Protein AF-A0A3D5VFC8-F1 (afdb_monomer)

Nearest PDB structures (foldseek):
  8wgk-assembly1_A  TM=3.967E-01  e=1.402E+00  Rhodothermus marinus DSM 4252
  4f5g-assembly1_B  TM=4.270E-01  e=1.402E+00  Escherichia coli K-12
  1yaa-assembly2_D  TM=4.321E-01  e=1.971E+00  Saccharomyces cerevisiae
  1r7h-assembly1_B  TM=3.699E-01  e=6.268E+00  Corynebacterium ammoniagenes

pLDDT: mean 79.4, std 19.39, range [35.34, 95.69]

Sequence (91 aa):
GDMDSVSDRALLSKCERVVHAYTDGRVPGKQRVEELGVKYTVFAAPGTSEDVALLLAAGKGADLVVAVGTHSNMIDFLEKGRPGMGSTFLT

Solvent-accessible surface area (backbone atoms only — not comparable to full-atom values): 6043 Å² total; per-residue (Å²): 76,56,63,77,77,54,54,66,70,65,69,70,42,102,68,89,43,67,41,47,19,42,82,88,69,52,50,66,40,48,67,59,41,57,75,71,71,51,79,68,45,82,46,73,45,75,79,50,42,55,53,44,43,50,50,51,40,56,75,69,66,56,93,73,83,89,86,78,88,63,100,66,57,79,62,68,80,67,56,88,80,62,96,82,74,73,89,78,82,85,131

Mean predicted aligned error: 9.41 Å

Foldseek 3Di:
DALVPDDVVVLPDPDAAEFEAEPVGDTHNPVVNVVNVGDYHYDYDDDDPVVVVVVVCVVVPPPDDDDDPPPCDVVVLVDPDDDHDDNDDDD

Radius of gyration: 14.31 Å; Cα contacts (8 Å, |Δi|>4): 82; chains: 1; bounding box: 31×29×36 Å

Secondary structure (DSSP, 8-state):
--TTTS-HHHHTSSS--EEEE-TTS--TTHHHHHHTT---EEEE-SS-HHHHHHHHHHHTT-S-----S-S--TTTTT-TT-TT-------

Structure (mmCIF, N/CA/C/O backbone):
data_AF-A0A3D5VFC8-F1
#
_entry.id   AF-A0A3D5VFC8-F1
#
loop_
_atom_site.group_PDB
_atom_site.id
_atom_site.type_symbol
_atom_site.label_atom_id
_atom_site.label_alt_id
_atom_site.label_comp_id
_atom_site.label_asym_id
_atom_site.label_entity_id
_atom_site.label_seq_id
_atom_site.pdbx_PDB_ins_code
_atom_site.Cartn_x
_atom_site.Cartn_y
_atom_site.Cartn_z
_atom_site.occupancy
_atom_site.B_iso_or_equiv
_atom_site.auth_seq_id
_atom_site.auth_comp_id
_atom_site.auth_asym_id
_atom_site.auth_atom_id
_atom_site.pdbx_PDB_model_num
ATOM 1 N N . GLY A 1 1 ? 1.135 3.547 -3.579 1.00 71.56 1 GLY A N 1
ATOM 2 C CA . GLY A 1 1 ? 1.795 4.641 -2.853 1.00 71.56 1 GLY A CA 1
ATOM 3 C C . GLY A 1 1 ? 2.578 4.047 -1.711 1.00 71.56 1 GLY A C 1
ATOM 4 O O . GLY A 1 1 ? 2.238 2.950 -1.278 1.00 71.56 1 GLY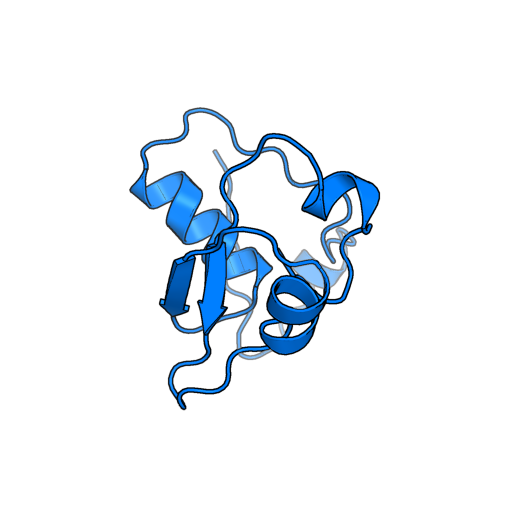 A O 1
ATOM 5 N N . ASP A 1 2 ? 3.621 4.735 -1.263 1.00 82.44 2 ASP A N 1
ATOM 6 C CA . ASP A 1 2 ? 4.497 4.250 -0.197 1.00 82.44 2 ASP A CA 1
ATOM 7 C C . ASP A 1 2 ? 3.852 4.384 1.194 1.00 82.44 2 ASP A C 1
ATOM 9 O O . ASP A 1 2 ? 3.437 5.465 1.611 1.00 82.44 2 ASP A O 1
ATOM 13 N N . MET A 1 3 ? 3.775 3.269 1.919 1.00 85.88 3 MET A N 1
ATOM 14 C CA . MET A 1 3 ? 3.160 3.205 3.245 1.00 85.88 3 MET A CA 1
ATOM 15 C C . MET A 1 3 ? 4.012 3.885 4.320 1.00 85.88 3 MET A C 1
ATOM 17 O O . MET A 1 3 ? 3.464 4.301 5.341 1.00 85.88 3 MET A O 1
ATOM 21 N N . ASP A 1 4 ? 5.317 4.050 4.100 1.00 83.31 4 ASP A N 1
ATOM 22 C CA . ASP A 1 4 ? 6.221 4.700 5.056 1.00 83.31 4 ASP A CA 1
ATOM 23 C C . ASP A 1 4 ? 6.160 6.238 4.962 1.00 83.31 4 ASP A C 1
ATOM 25 O O . ASP A 1 4 ? 6.382 6.941 5.950 1.00 83.31 4 ASP A O 1
ATOM 29 N N . SER A 1 5 ? 5.714 6.775 3.826 1.00 83.69 5 SER A N 1
ATOM 30 C CA . SER A 1 5 ? 5.608 8.223 3.588 1.00 83.69 5 SER A CA 1
ATOM 31 C C . SER A 1 5 ? 4.203 8.805 3.823 1.00 83.69 5 SER A C 1
ATOM 33 O O . SER A 1 5 ? 4.034 10.016 3.978 1.00 83.69 5 SER A O 1
ATOM 35 N N . VAL A 1 6 ? 3.165 7.966 3.866 1.00 87.88 6 VAL A N 1
ATOM 36 C CA . VAL A 1 6 ? 1.774 8.404 4.069 1.00 87.88 6 VAL A CA 1
ATOM 37 C C . VAL A 1 6 ? 1.515 8.770 5.537 1.00 87.88 6 VAL A C 1
ATOM 39 O O . VAL A 1 6 ? 2.037 8.152 6.458 1.00 87.88 6 VAL A O 1
ATOM 42 N N . SER A 1 7 ? 0.684 9.786 5.790 1.00 90.12 7 SER A N 1
ATOM 43 C CA . SER A 1 7 ? 0.303 10.160 7.163 1.00 90.12 7 SER A CA 1
ATOM 44 C C . SER A 1 7 ? -0.547 9.086 7.856 1.00 90.12 7 SER A C 1
ATOM 46 O O . SER A 1 7 ? -1.412 8.471 7.227 1.00 90.12 7 SER A O 1
ATOM 48 N N . ASP A 1 8 ? -0.414 8.947 9.177 1.00 93.44 8 ASP A N 1
ATOM 49 C CA . ASP A 1 8 ? -1.254 8.027 9.963 1.00 93.44 8 ASP A CA 1
ATOM 50 C C . ASP A 1 8 ? -2.743 8.343 9.815 1.00 93.44 8 ASP A C 1
ATOM 52 O O . ASP A 1 8 ? -3.570 7.442 9.734 1.00 93.44 8 ASP A O 1
ATOM 56 N N . ARG A 1 9 ? -3.103 9.628 9.688 1.00 94.12 9 ARG A N 1
ATOM 57 C CA . ARG A 1 9 ? -4.486 10.048 9.420 1.00 94.12 9 ARG A CA 1
ATOM 58 C C . ARG A 1 9 ? -5.042 9.401 8.150 1.00 94.12 9 ARG A C 1
ATOM 60 O O . ARG A 1 9 ? -6.194 8.970 8.142 1.00 94.12 9 ARG A O 1
ATOM 67 N N . ALA A 1 10 ? -4.254 9.358 7.079 1.00 91.25 10 ALA A N 1
ATOM 68 C CA . ALA A 1 10 ? -4.663 8.722 5.832 1.00 91.25 10 ALA A CA 1
ATOM 69 C C . ALA A 1 10 ? -4.729 7.197 5.992 1.00 91.25 10 ALA A C 1
ATOM 71 O O . ALA A 1 10 ? -5.720 6.590 5.580 1.00 91.25 10 ALA A O 1
ATOM 72 N N . LEU A 1 11 ? -3.753 6.591 6.678 1.00 92.38 11 LEU A N 1
ATOM 73 C CA . LEU A 1 11 ? -3.771 5.160 6.990 1.00 92.38 11 LEU A CA 1
ATOM 74 C C . LEU A 1 11 ? -4.919 4.769 7.924 1.00 92.38 11 LEU A C 1
ATOM 76 O O . LEU A 1 11 ? -5.391 3.652 7.829 1.00 92.38 11 LEU A O 1
ATOM 80 N N . LEU A 1 12 ? -5.439 5.640 8.779 1.00 94.81 12 LEU A N 1
ATOM 81 C CA . LEU A 1 12 ? -6.585 5.343 9.650 1.00 94.81 12 LEU A CA 1
ATOM 82 C C . LEU A 1 12 ? -7.938 5.687 9.006 1.00 94.81 12 LEU A C 1
ATOM 84 O O . LEU A 1 12 ? -8.992 5.384 9.564 1.00 94.81 12 LEU A O 1
ATOM 88 N N . SER A 1 13 ? -7.930 6.303 7.822 1.00 94.19 13 SER A N 1
ATOM 89 C CA . SER A 1 13 ? -9.151 6.687 7.114 1.00 94.19 13 SER A CA 1
ATOM 90 C C . SER A 1 13 ? -9.921 5.478 6.555 1.00 94.19 13 SER A C 1
ATOM 92 O O . SER A 1 13 ? -9.438 4.343 6.518 1.00 94.19 13 SER A O 1
ATOM 94 N N . LYS A 1 14 ? -11.165 5.700 6.118 1.00 94.12 14 LYS A N 1
ATOM 95 C CA . LYS A 1 14 ? -11.975 4.659 5.471 1.00 94.12 14 LYS A CA 1
ATOM 96 C C . LYS A 1 14 ? -11.529 4.467 4.020 1.00 94.12 14 LYS A C 1
ATOM 98 O O . LYS A 1 14 ? -12.144 5.004 3.106 1.00 94.12 14 LYS A O 1
ATOM 103 N N . CYS A 1 15 ? -10.466 3.697 3.833 1.00 90.56 15 CYS A N 1
ATOM 104 C CA . CYS A 1 15 ? -9.939 3.318 2.529 1.00 90.56 15 CYS A CA 1
ATOM 105 C C . CYS A 1 15 ? -9.551 1.835 2.489 1.00 90.56 15 CYS A C 1
ATOM 107 O O . CYS A 1 15 ? -9.317 1.199 3.526 1.00 90.56 15 CYS A O 1
ATOM 109 N N . GLU A 1 16 ? -9.475 1.299 1.273 1.00 92.19 16 GLU A N 1
ATOM 110 C CA . GLU A 1 16 ? -8.757 0.058 1.007 1.00 92.19 16 GLU A CA 1
ATOM 111 C C . GLU A 1 16 ? -7.254 0.352 0.990 1.00 92.19 16 GLU A C 1
ATOM 113 O O . GLU A 1 16 ? -6.805 1.333 0.397 1.00 92.19 16 GLU A O 1
ATOM 118 N N . ARG A 1 17 ? -6.476 -0.490 1.671 1.00 93.56 17 ARG A N 1
ATOM 119 C CA . ARG A 1 17 ? -5.020 -0.362 1.753 1.00 93.56 17 ARG A CA 1
ATOM 120 C C . ARG A 1 17 ? -4.396 -1.530 1.025 1.00 93.56 17 ARG A C 1
ATOM 122 O O . ARG A 1 17 ? -4.596 -2.680 1.416 1.00 93.56 17 ARG A O 1
ATOM 129 N N . VAL A 1 18 ? -3.612 -1.218 0.005 1.00 94.12 18 VAL A N 1
ATOM 130 C CA . VAL A 1 18 ? -2.843 -2.206 -0.743 1.00 94.12 18 VAL A CA 1
ATOM 131 C C . VAL A 1 18 ? -1.366 -1.928 -0.516 1.00 94.12 18 VAL A C 1
A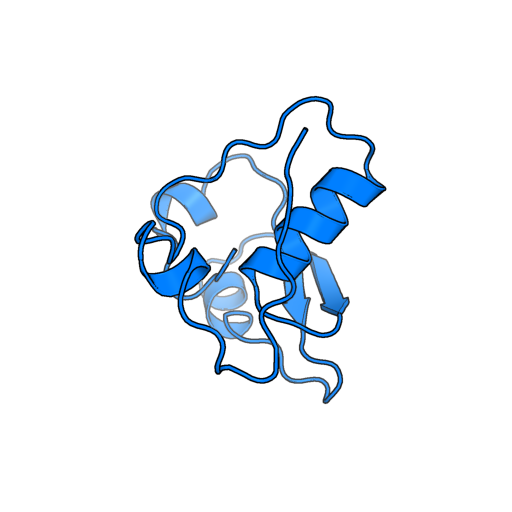TOM 133 O O . VAL A 1 18 ? -0.854 -0.899 -0.952 1.00 94.12 18 VAL A O 1
ATOM 136 N N . VAL A 1 19 ? -0.703 -2.821 0.210 1.00 95.06 19 VAL A N 1
ATOM 137 C CA . VAL A 1 19 ? 0.720 -2.735 0.539 1.00 95.06 19 VAL A CA 1
ATOM 138 C C . VAL A 1 19 ? 1.511 -3.389 -0.582 1.00 95.06 19 VAL A C 1
ATOM 140 O O . VAL A 1 19 ? 1.271 -4.545 -0.937 1.00 95.06 19 VAL A O 1
ATOM 143 N N . HIS A 1 20 ? 2.450 -2.642 -1.147 1.00 94.06 20 HIS A N 1
ATOM 144 C CA . HIS A 1 20 ? 3.312 -3.138 -2.207 1.00 94.06 20 HIS A CA 1
ATOM 145 C C . HIS A 1 20 ? 4.349 -4.119 -1.645 1.00 94.06 20 HIS A C 1
ATOM 147 O O . HIS A 1 20 ? 5.014 -3.843 -0.649 1.00 94.06 20 HIS A O 1
ATOM 153 N N . ALA A 1 21 ? 4.476 -5.272 -2.299 1.00 94.12 21 ALA A N 1
ATOM 154 C CA . ALA A 1 21 ? 5.579 -6.201 -2.118 1.00 94.12 21 ALA A CA 1
ATOM 155 C C . ALA A 1 21 ? 6.482 -6.227 -3.357 1.00 94.12 21 ALA A C 1
ATOM 157 O O . ALA A 1 21 ? 6.013 -6.325 -4.495 1.00 94.12 21 ALA A O 1
ATOM 158 N N . TYR A 1 22 ? 7.789 -6.204 -3.131 1.00 89.50 22 TYR A N 1
ATOM 159 C CA . TYR A 1 22 ? 8.770 -6.462 -4.173 1.00 89.50 22 TYR A CA 1
ATOM 160 C C . TYR A 1 22 ? 8.752 -7.938 -4.583 1.00 89.50 22 TYR A C 1
ATOM 162 O O . TYR A 1 22 ? 8.323 -8.822 -3.838 1.00 89.50 22 TYR A O 1
ATOM 170 N N . THR A 1 23 ? 9.256 -8.217 -5.783 1.00 86.31 23 THR A N 1
ATOM 171 C CA . THR A 1 23 ? 9.316 -9.573 -6.355 1.00 86.31 23 THR A CA 1
ATOM 172 C C . THR A 1 23 ? 10.218 -10.531 -5.572 1.00 86.31 23 THR A C 1
ATOM 174 O O . THR A 1 23 ? 10.080 -11.742 -5.710 1.00 86.31 23 THR A O 1
ATOM 177 N N . ASP A 1 24 ? 11.106 -10.006 -4.727 1.00 88.38 24 ASP A N 1
ATOM 178 C CA . ASP A 1 24 ? 11.956 -10.768 -3.807 1.00 88.38 24 ASP A CA 1
ATOM 179 C C . ASP A 1 24 ? 11.274 -11.100 -2.463 1.00 88.38 24 ASP A C 1
ATOM 181 O O . ASP A 1 24 ? 11.891 -11.700 -1.584 1.00 88.38 24 ASP A O 1
ATOM 185 N N . GLY A 1 25 ? 10.002 -10.721 -2.296 1.00 86.50 25 GLY A N 1
ATOM 186 C CA . GLY A 1 25 ? 9.205 -10.990 -1.101 1.00 86.50 25 GLY A CA 1
ATOM 187 C C . GLY A 1 25 ? 9.326 -9.934 -0.002 1.00 86.50 25 GLY A C 1
ATOM 188 O O . GLY A 1 25 ? 8.643 -10.053 1.018 1.00 86.50 25 GLY A O 1
ATOM 189 N N . ARG A 1 26 ? 10.141 -8.885 -0.179 1.00 90.06 26 ARG A N 1
ATOM 190 C CA . ARG A 1 26 ? 10.164 -7.757 0.763 1.00 90.06 26 ARG A CA 1
ATOM 191 C C . ARG A 1 26 ? 8.869 -6.958 0.671 1.00 90.06 26 ARG A C 1
ATOM 193 O O . ARG A 1 26 ? 8.395 -6.662 -0.420 1.00 90.06 26 ARG A O 1
ATOM 200 N N . VAL A 1 27 ? 8.332 -6.560 1.823 1.00 93.31 27 VAL A N 1
ATOM 201 C CA . VAL A 1 27 ? 7.074 -5.802 1.921 1.00 93.31 27 VAL A CA 1
ATOM 202 C C . VAL A 1 27 ? 7.290 -4.551 2.785 1.00 93.31 27 VAL A C 1
ATOM 204 O O . VAL A 1 27 ? 7.049 -4.597 3.995 1.00 93.31 27 VAL A O 1
ATOM 207 N N . PRO A 1 28 ? 7.803 -3.450 2.205 1.00 88.69 28 PRO A N 1
ATOM 208 C CA . PRO A 1 28 ? 7.979 -2.185 2.920 1.00 88.69 28 PRO A CA 1
ATOM 209 C C . PRO A 1 28 ? 6.663 -1.669 3.513 1.00 88.69 28 PRO A C 1
ATOM 211 O O . PRO A 1 28 ? 5.583 -1.916 2.975 1.00 88.69 28 PRO A O 1
ATOM 214 N N . GLY A 1 29 ? 6.745 -1.006 4.666 1.00 88.12 29 GLY A N 1
ATOM 215 C CA . GLY A 1 29 ? 5.589 -0.506 5.411 1.00 88.12 29 GLY A CA 1
ATOM 216 C C . GLY A 1 29 ? 4.602 -1.547 5.950 1.00 88.12 29 GLY A C 1
ATOM 217 O O . GLY A 1 29 ? 3.623 -1.161 6.593 1.00 88.12 29 GLY A O 1
ATOM 218 N N . LYS A 1 30 ? 4.854 -2.857 5.776 1.00 92.38 30 LYS A N 1
ATOM 219 C CA . LYS A 1 30 ? 4.050 -3.926 6.401 1.00 92.38 30 LYS A CA 1
ATOM 220 C C . LYS A 1 30 ? 4.017 -3.787 7.924 1.00 92.38 30 LYS A C 1
ATOM 222 O O . LYS A 1 30 ? 2.944 -3.810 8.515 1.00 92.38 30 LYS A O 1
ATOM 227 N N . GLN A 1 31 ? 5.182 -3.600 8.542 1.00 92.81 31 GLN A N 1
ATOM 228 C CA . GLN A 1 31 ? 5.285 -3.439 9.992 1.00 92.81 31 GLN A CA 1
ATOM 229 C C . GLN A 1 31 ? 4.431 -2.260 10.480 1.00 92.81 31 GLN A C 1
ATOM 231 O O . GLN A 1 31 ? 3.670 -2.403 11.430 1.00 92.81 31 GLN A O 1
ATOM 236 N N . ARG A 1 32 ? 4.476 -1.122 9.777 1.00 93.38 32 ARG A N 1
ATOM 237 C CA . ARG A 1 32 ? 3.701 0.070 10.138 1.00 93.38 32 ARG A CA 1
ATOM 238 C C . ARG A 1 32 ? 2.191 -0.174 10.101 1.00 93.38 32 ARG A C 1
ATOM 240 O O . ARG A 1 32 ? 1.478 0.242 11.011 1.00 93.38 32 ARG A O 1
ATOM 247 N N . VAL A 1 33 ? 1.678 -0.835 9.060 1.00 93.75 33 VAL A N 1
ATOM 248 C CA . VAL A 1 33 ? 0.233 -1.128 8.976 1.00 93.75 33 VAL A CA 1
ATOM 249 C C . VAL A 1 33 ? -0.211 -2.174 10.003 1.00 93.75 33 VAL A C 1
ATOM 251 O O . VAL A 1 33 ? -1.349 -2.112 10.471 1.00 93.75 33 VAL A O 1
ATOM 254 N N . GLU A 1 34 ? 0.679 -3.091 10.391 1.00 94.50 34 GLU A N 1
ATOM 255 C CA . GLU A 1 3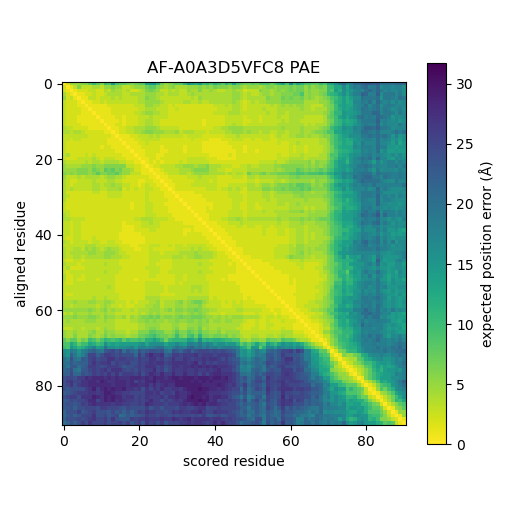4 ? 0.446 -4.041 11.484 1.00 94.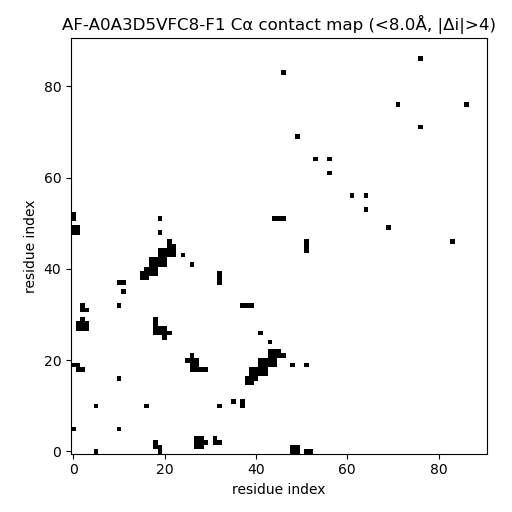50 34 GLU A CA 1
ATOM 256 C C . GLU A 1 34 ? 0.405 -3.338 12.847 1.00 94.50 34 GLU A C 1
ATOM 258 O O . GLU A 1 34 ? -0.528 -3.568 13.616 1.00 94.50 34 GLU A O 1
ATOM 263 N N . GLU A 1 35 ? 1.344 -2.429 13.119 1.00 95.19 35 GLU A N 1
ATOM 264 C CA . GLU A 1 35 ? 1.385 -1.622 14.348 1.00 95.19 35 GLU A CA 1
ATOM 265 C C . GLU A 1 35 ? 0.154 -0.716 14.497 1.00 95.19 35 GLU A C 1
ATOM 267 O O . GLU A 1 35 ? -0.385 -0.569 15.594 1.00 95.19 35 GLU A O 1
ATOM 272 N N . LEU A 1 36 ? -0.345 -0.155 13.391 1.00 94.69 36 LEU A N 1
ATOM 273 C CA . LEU A 1 36 ? -1.578 0.640 13.373 1.00 94.69 36 LEU A CA 1
ATOM 274 C C . LEU A 1 36 ? -2.858 -0.211 13.471 1.00 94.69 36 LEU A C 1
ATOM 276 O O . LEU A 1 36 ? -3.952 0.346 13.589 1.00 94.69 36 LEU A O 1
ATOM 280 N N . GLY A 1 37 ? -2.755 -1.543 13.397 1.00 95.31 37 GLY A N 1
ATOM 281 C CA . GLY A 1 37 ? -3.896 -2.455 13.495 1.00 95.31 37 GLY A CA 1
ATOM 282 C C . GLY A 1 37 ? -4.920 -2.300 12.365 1.00 95.31 37 GLY A C 1
ATOM 283 O O . GLY A 1 37 ? -6.104 -2.595 12.551 1.00 95.31 37 GLY A O 1
ATOM 284 N N . VAL A 1 38 ? -4.498 -1.811 11.195 1.00 95.31 38 VAL A N 1
ATOM 285 C CA . VAL A 1 38 ? -5.392 -1.571 10.055 1.00 95.31 38 VAL A CA 1
ATOM 286 C C . VAL A 1 38 ? -5.437 -2.773 9.118 1.00 95.31 38 VAL A C 1
ATOM 288 O O . VAL A 1 38 ? -4.459 -3.490 8.939 1.00 95.31 38 VAL A O 1
ATOM 291 N N . LYS A 1 39 ? -6.584 -2.992 8.467 1.00 95.69 39 LYS A N 1
ATOM 292 C CA . LYS A 1 39 ? -6.709 -4.038 7.443 1.00 95.69 39 LYS A CA 1
ATOM 293 C C . LYS A 1 39 ? -6.000 -3.618 6.161 1.00 95.69 39 LYS A C 1
ATOM 295 O O . LYS A 1 39 ? -6.190 -2.490 5.694 1.00 95.69 39 LYS A O 1
ATOM 300 N N . TYR A 1 40 ? -5.257 -4.552 5.578 1.00 95.25 40 TYR A N 1
ATOM 301 C CA . TYR A 1 40 ? -4.522 -4.357 4.338 1.00 95.25 40 TYR A CA 1
ATOM 302 C C . TYR A 1 40 ? -4.457 -5.643 3.507 1.00 95.25 40 TYR A C 1
ATOM 304 O O . TYR A 1 40 ? -4.607 -6.745 4.035 1.00 95.25 40 TYR A O 1
ATOM 312 N N . THR A 1 41 ? -4.199 -5.482 2.212 1.00 95.12 41 THR A N 1
ATOM 313 C CA . THR A 1 41 ? -3.886 -6.568 1.273 1.00 95.12 41 THR A CA 1
ATOM 314 C C . THR A 1 41 ? -2.472 -6.364 0.746 1.00 95.12 41 THR A C 1
ATOM 316 O O . THR A 1 41 ? -2.068 -5.228 0.516 1.00 95.12 41 THR A O 1
ATOM 319 N N . VAL A 1 42 ? -1.714 -7.439 0.539 1.00 94.00 42 VAL A N 1
ATOM 320 C CA . VAL A 1 42 ? -0.384 -7.363 -0.082 1.00 94.00 42 VAL A CA 1
ATOM 321 C C . VAL A 1 42 ? -0.505 -7.589 -1.585 1.00 94.00 42 VAL A C 1
ATOM 323 O O . VAL A 1 42 ? -1.167 -8.533 -2.014 1.00 94.00 42 VAL A O 1
ATOM 326 N N . PHE A 1 43 ? 0.153 -6.749 -2.382 1.00 92.56 43 PHE A N 1
ATOM 327 C CA . PHE A 1 43 ? 0.210 -6.883 -3.834 1.00 92.56 43 PHE A CA 1
ATOM 328 C C . PHE A 1 43 ? 1.661 -6.883 -4.314 1.00 92.56 43 PHE A C 1
ATOM 330 O O . PHE A 1 43 ? 2.377 -5.893 -4.161 1.00 92.56 43 PHE A O 1
ATOM 337 N N . ALA A 1 44 ? 2.092 -8.014 -4.876 1.00 92.88 44 ALA A N 1
ATOM 338 C CA . ALA A 1 44 ? 3.452 -8.203 -5.358 1.00 92.88 44 ALA A CA 1
ATOM 339 C C . ALA A 1 44 ? 3.573 -7.818 -6.835 1.00 92.88 44 ALA A C 1
ATOM 341 O O . ALA A 1 44 ? 2.904 -8.406 -7.685 1.00 92.88 44 ALA A O 1
ATOM 342 N N . ALA A 1 45 ? 4.439 -6.854 -7.136 1.00 89.69 45 ALA A N 1
ATOM 343 C CA . ALA A 1 45 ? 4.696 -6.401 -8.500 1.00 89.69 45 ALA A CA 1
ATOM 344 C C . ALA A 1 45 ? 6.081 -5.735 -8.611 1.00 89.69 45 ALA A C 1
ATOM 346 O O . ALA A 1 45 ? 6.587 -5.198 -7.622 1.00 89.69 45 ALA A O 1
ATOM 347 N N . PRO A 1 46 ? 6.722 -5.771 -9.793 1.00 88.25 46 PRO A N 1
ATOM 348 C CA . PRO A 1 46 ? 7.939 -5.003 -10.041 1.00 88.25 46 PRO A CA 1
ATOM 349 C C . PRO A 1 46 ? 7.638 -3.495 -10.119 1.00 88.25 46 PRO A C 1
ATOM 351 O O . PRO A 1 46 ? 6.514 -3.101 -10.420 1.00 88.25 46 PRO A O 1
ATOM 354 N N . GLY A 1 47 ? 8.663 -2.665 -9.909 1.00 87.81 47 GLY A N 1
ATOM 355 C CA . GLY A 1 47 ? 8.563 -1.200 -9.968 1.00 87.81 47 GLY A CA 1
ATOM 356 C C . GLY A 1 47 ? 8.560 -0.536 -8.592 1.00 87.81 47 GLY A C 1
ATOM 357 O O . GLY A 1 47 ? 8.888 -1.167 -7.584 1.00 87.81 47 GLY A O 1
ATOM 358 N N . THR A 1 48 ? 8.239 0.755 -8.564 1.00 88.75 48 THR A N 1
ATOM 359 C CA . THR A 1 48 ? 8.056 1.543 -7.335 1.00 88.75 48 THR A CA 1
ATOM 360 C C . THR A 1 48 ? 6.635 1.400 -6.776 1.00 88.75 48 THR A C 1
ATOM 362 O O . THR A 1 48 ? 5.720 0.936 -7.462 1.00 88.75 48 THR A O 1
ATOM 365 N N . SER A 1 49 ? 6.424 1.834 -5.531 1.00 88.88 49 SER A N 1
ATOM 366 C CA . SER A 1 49 ? 5.098 1.854 -4.896 1.00 88.88 49 SER A CA 1
ATOM 367 C C . SER A 1 49 ? 4.083 2.709 -5.671 1.00 88.88 49 SER A C 1
ATOM 369 O O . SER A 1 49 ? 2.868 2.489 -5.573 1.00 88.88 49 SER A O 1
ATOM 371 N N . GLU A 1 50 ? 4.557 3.717 -6.400 1.00 87.38 50 GLU A N 1
ATOM 372 C CA . GLU A 1 50 ? 3.800 4.586 -7.297 1.00 87.38 50 GLU A CA 1
ATOM 373 C C . GLU A 1 50 ? 3.404 3.856 -8.581 1.00 87.38 50 GLU A C 1
ATOM 375 O O . GLU A 1 50 ? 2.215 3.833 -8.910 1.00 87.38 50 GLU A O 1
ATOM 380 N N . ASP A 1 51 ? 4.357 3.201 -9.253 1.00 88.00 51 ASP A N 1
ATOM 381 C CA . ASP A 1 51 ? 4.093 2.426 -10.476 1.00 88.00 51 ASP A CA 1
ATOM 382 C C . ASP A 1 51 ? 3.030 1.359 -10.219 1.00 88.00 51 ASP A C 1
ATOM 384 O O . ASP A 1 51 ? 2.078 1.197 -10.981 1.00 88.00 51 ASP A O 1
ATOM 388 N N . VAL A 1 52 ? 3.151 0.666 -9.089 1.00 90.00 52 VAL A N 1
ATOM 389 C CA . VAL A 1 52 ? 2.211 -0.376 -8.679 1.00 90.00 52 VAL A CA 1
ATOM 390 C C . VAL A 1 52 ? 0.819 0.181 -8.394 1.00 90.00 52 VAL A C 1
ATOM 392 O O . VAL A 1 52 ? -0.179 -0.449 -8.750 1.00 90.00 52 VAL A O 1
ATOM 395 N N . ALA A 1 53 ? 0.723 1.369 -7.793 1.00 89.69 53 ALA A N 1
ATOM 396 C CA . ALA A 1 53 ? -0.568 2.022 -7.591 1.00 89.69 53 ALA A CA 1
ATOM 397 C C . ALA A 1 53 ? -1.224 2.404 -8.921 1.00 89.69 53 ALA A C 1
ATOM 399 O O . ALA A 1 53 ? -2.434 2.228 -9.073 1.00 89.69 53 ALA A O 1
ATOM 400 N N . LEU A 1 54 ? -0.431 2.870 -9.887 1.00 89.31 54 LEU A N 1
ATOM 401 C CA . LEU A 1 54 ? -0.927 3.192 -11.218 1.00 89.31 54 LEU A CA 1
ATOM 402 C C . LEU A 1 54 ? -1.360 1.932 -11.983 1.00 89.31 54 LEU A C 1
ATOM 4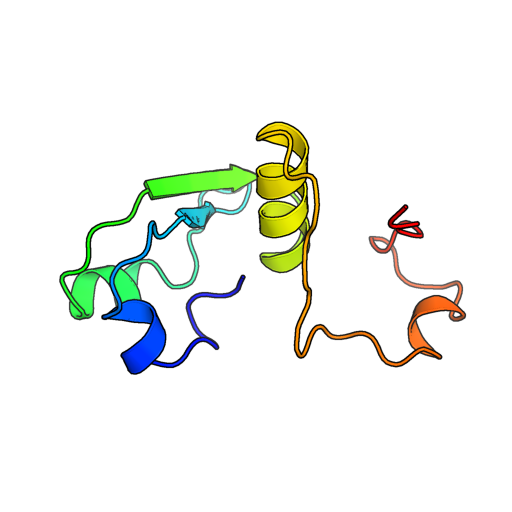04 O O . LEU A 1 54 ? -2.440 1.924 -12.570 1.00 89.31 54 LEU A O 1
ATOM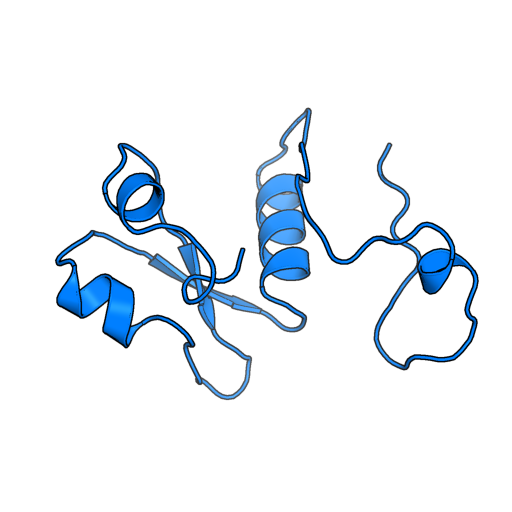 408 N N . LEU A 1 55 ? -0.579 0.848 -11.914 1.00 90.19 55 LEU A N 1
ATOM 409 C CA . LEU A 1 55 ? -0.932 -0.455 -12.492 1.00 90.19 55 LEU A CA 1
ATOM 410 C C . LEU A 1 55 ? -2.238 -1.001 -11.909 1.00 90.19 55 LEU A C 1
ATOM 412 O O . LEU A 1 55 ? -3.083 -1.498 -12.653 1.00 90.19 55 LEU A O 1
ATOM 416 N N . LEU A 1 56 ? -2.425 -0.889 -10.592 1.00 91.56 56 LEU A N 1
ATOM 417 C CA . LEU A 1 56 ? -3.670 -1.273 -9.929 1.00 91.56 56 LEU A CA 1
ATOM 418 C C . LEU A 1 56 ? -4.847 -0.424 -10.407 1.00 91.56 56 LEU A C 1
ATOM 420 O O . LEU A 1 56 ? -5.892 -0.982 -10.733 1.00 91.56 56 LEU A O 1
ATOM 424 N N . ALA A 1 57 ? -4.689 0.898 -10.475 1.00 90.88 57 ALA A N 1
ATOM 425 C CA . ALA A 1 57 ? -5.751 1.790 -10.929 1.00 90.88 57 ALA A CA 1
ATOM 426 C C . ALA A 1 57 ? -6.153 1.501 -12.386 1.00 90.88 57 ALA A C 1
ATOM 428 O O . ALA A 1 57 ? -7.337 1.318 -12.673 1.00 90.88 57 ALA A O 1
ATOM 429 N N . ALA A 1 58 ? -5.171 1.363 -13.280 1.00 88.81 58 ALA A N 1
ATOM 430 C CA . ALA A 1 58 ? -5.395 1.010 -14.679 1.00 88.81 58 ALA A CA 1
ATOM 431 C C . ALA A 1 58 ? -6.040 -0.379 -14.822 1.00 88.81 58 ALA A C 1
ATOM 433 O O . ALA A 1 58 ? -7.039 -0.534 -15.520 1.00 88.81 58 ALA A O 1
ATOM 434 N N . GLY A 1 59 ? -5.531 -1.388 -14.106 1.00 90.44 59 GLY A N 1
ATOM 435 C CA . GLY A 1 59 ? -6.073 -2.750 -14.124 1.00 90.44 59 GLY A CA 1
ATOM 436 C C . GLY A 1 59 ? -7.484 -2.869 -13.536 1.00 90.44 59 GLY A C 1
ATOM 437 O O . GLY A 1 59 ? -8.201 -3.822 -13.841 1.00 90.44 59 GLY A O 1
ATOM 438 N N . LYS A 1 60 ? -7.903 -1.905 -12.710 1.00 91.62 60 LYS A N 1
ATOM 439 C CA . LYS A 1 60 ? -9.274 -1.785 -12.191 1.00 91.62 60 LYS A CA 1
ATOM 440 C C . LYS A 1 60 ? -10.181 -0.914 -13.064 1.00 91.62 60 LYS A C 1
ATOM 442 O O . LYS A 1 60 ? -11.350 -0.771 -12.721 1.00 91.62 60 LYS A O 1
ATOM 447 N N . GLY A 1 61 ? -9.676 -0.382 -14.179 1.00 90.81 61 GLY A N 1
ATOM 448 C CA . GLY A 1 61 ? -10.450 0.440 -15.107 1.00 90.81 61 GLY A CA 1
ATOM 449 C C . GLY A 1 61 ? -10.817 1.806 -14.536 1.00 90.81 61 GLY A C 1
ATOM 450 O O . GLY A 1 61 ? -11.925 2.274 -14.762 1.00 90.81 61 GLY A O 1
ATOM 451 N N . ALA A 1 62 ? -9.932 2.424 -13.748 1.00 91.00 62 ALA A N 1
ATOM 452 C CA . ALA A 1 62 ? -10.165 3.777 -13.258 1.00 91.00 62 ALA A CA 1
ATOM 453 C C . ALA A 1 62 ? -10.231 4.776 -14.429 1.00 91.00 62 ALA A C 1
ATOM 455 O O . ALA A 1 62 ? -9.270 4.896 -15.183 1.00 91.00 62 ALA A O 1
ATOM 456 N N . ASP A 1 63 ? -11.330 5.529 -14.533 1.00 89.56 63 ASP A N 1
ATOM 457 C CA . ASP A 1 63 ? -11.507 6.571 -15.560 1.00 89.56 63 ASP A CA 1
ATOM 458 C C . ASP A 1 63 ? -10.648 7.823 -15.303 1.00 89.56 63 ASP A C 1
ATOM 460 O O . ASP A 1 63 ? -10.389 8.611 -16.208 1.00 89.56 63 ASP A O 1
ATOM 464 N N . LEU A 1 64 ? -10.229 8.037 -14.051 1.00 85.31 64 LEU A N 1
ATOM 465 C CA . LEU A 1 64 ? -9.397 9.164 -13.639 1.00 85.31 64 LEU A CA 1
ATOM 466 C C . LEU A 1 64 ? -8.468 8.750 -12.497 1.00 85.31 64 LEU A C 1
ATOM 468 O O . LEU A 1 64 ? -8.914 8.257 -11.459 1.00 85.31 64 LEU A O 1
ATOM 472 N N . VAL A 1 65 ? -7.176 9.032 -12.659 1.00 86.19 65 VAL A N 1
ATOM 473 C CA . VAL A 1 65 ? -6.159 8.849 -11.621 1.00 86.19 65 VAL A CA 1
ATOM 474 C C . VAL A 1 65 ? -5.520 10.196 -11.321 1.00 86.19 65 VAL A C 1
ATOM 476 O O . VAL A 1 65 ? -4.927 10.821 -12.195 1.00 86.19 65 VAL A O 1
ATOM 479 N N . VAL A 1 66 ? -5.630 10.645 -10.071 1.00 85.56 66 VAL A N 1
ATOM 480 C CA . VAL A 1 66 ? -5.016 11.899 -9.622 1.00 85.56 66 VAL A CA 1
ATOM 481 C C . VAL A 1 66 ? -3.772 11.581 -8.801 1.00 85.56 66 VAL A C 1
ATOM 483 O O . VAL A 1 66 ? -3.862 11.099 -7.673 1.00 85.56 66 VAL A O 1
ATOM 486 N N . ALA A 1 67 ? -2.607 11.868 -9.372 1.00 83.31 67 ALA A N 1
ATOM 487 C CA . ALA A 1 67 ? -1.322 11.781 -8.692 1.00 83.31 67 ALA A CA 1
ATOM 488 C C . ALA A 1 67 ? -1.001 13.116 -7.998 1.00 83.31 67 ALA A C 1
ATOM 490 O O . ALA A 1 67 ? -0.971 14.162 -8.643 1.00 83.31 67 ALA A O 1
ATOM 491 N N . VAL A 1 68 ? -0.759 13.094 -6.683 1.00 76.94 68 VAL A N 1
ATOM 492 C CA . VAL A 1 68 ? -0.414 14.290 -5.895 1.00 76.94 68 VAL A CA 1
ATOM 493 C C . VAL A 1 68 ? 0.916 14.061 -5.192 1.00 76.94 68 VAL A C 1
ATOM 495 O O . VAL A 1 68 ? 1.052 13.104 -4.436 1.00 76.94 68 VAL A O 1
ATOM 498 N N . GLY A 1 69 ? 1.885 14.949 -5.424 1.00 69.50 69 GLY A N 1
ATOM 499 C CA . GLY A 1 69 ? 3.194 14.885 -4.766 1.00 69.50 69 GLY A CA 1
ATOM 500 C C . GLY A 1 69 ? 4.096 13.745 -5.244 1.00 69.50 69 GLY A C 1
ATOM 501 O O . GLY A 1 69 ? 5.018 13.373 -4.527 1.00 69.50 69 GLY A O 1
ATOM 502 N N . THR A 1 70 ? 3.850 13.188 -6.434 1.00 61.72 70 THR A N 1
ATOM 503 C CA . THR A 1 70 ? 4.785 12.253 -7.071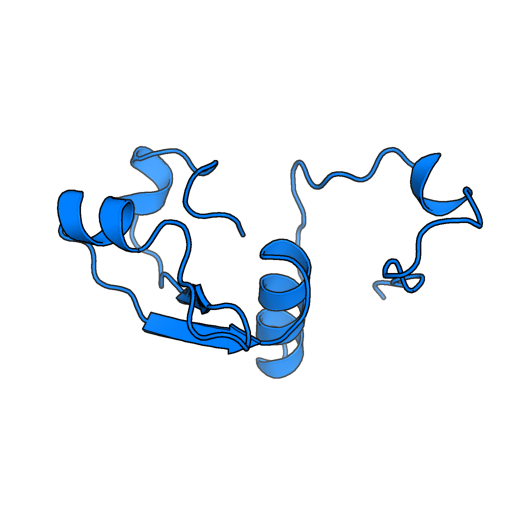 1.00 61.72 70 THR A CA 1
ATOM 504 C C . THR A 1 70 ? 6.119 12.943 -7.350 1.00 61.72 70 THR A C 1
ATOM 506 O O . THR A 1 70 ? 6.157 14.155 -7.580 1.00 61.72 70 THR A O 1
ATOM 509 N N . HIS A 1 71 ? 7.220 12.182 -7.343 1.00 57.19 71 HIS A N 1
ATOM 510 C CA . HIS A 1 71 ? 8.527 12.644 -7.819 1.00 57.19 71 HIS A CA 1
ATOM 511 C C . HIS A 1 71 ? 8.439 12.942 -9.323 1.00 57.19 71 HIS A C 1
ATOM 513 O O . HIS A 1 71 ? 8.760 12.121 -10.175 1.00 57.19 71 HIS A O 1
ATOM 519 N N . SER A 1 72 ? 7.884 14.098 -9.655 1.00 50.12 72 SER A N 1
ATOM 520 C CA . SER A 1 72 ? 7.606 14.534 -11.015 1.00 50.12 72 SER A CA 1
ATOM 521 C C . SER A 1 72 ? 7.939 16.011 -11.088 1.00 50.12 72 SER A C 1
ATOM 523 O O . SER A 1 72 ? 7.064 16.859 -11.253 1.00 50.12 72 SER A O 1
ATOM 525 N N . ASN A 1 73 ? 9.221 16.341 -10.937 1.00 43.25 73 ASN A N 1
ATOM 526 C CA . ASN A 1 73 ? 9.671 17.595 -11.507 1.00 43.25 73 ASN A CA 1
ATOM 527 C C . ASN A 1 73 ? 9.669 17.386 -13.025 1.00 43.25 73 ASN A C 1
ATOM 529 O O . ASN A 1 73 ? 10.216 16.404 -13.517 1.00 43.25 73 ASN A O 1
ATOM 533 N N . MET A 1 74 ? 9.039 18.286 -13.777 1.00 45.03 74 MET A N 1
ATOM 534 C CA . MET A 1 74 ? 8.895 18.201 -15.242 1.00 45.03 74 MET A CA 1
ATOM 535 C C . MET A 1 74 ? 10.244 18.014 -15.980 1.00 45.03 74 MET A C 1
ATOM 537 O O . MET A 1 74 ? 10.276 17.554 -17.117 1.00 45.03 74 MET A O 1
ATOM 541 N N . ILE A 1 75 ? 11.357 18.329 -15.310 1.00 47.22 75 ILE A N 1
ATOM 542 C CA . ILE A 1 75 ? 12.737 18.144 -15.775 1.00 47.22 75 ILE A CA 1
ATOM 543 C C . ILE A 1 75 ? 13.186 16.667 -15.716 1.00 47.22 75 ILE A C 1
ATOM 545 O O . ILE A 1 75 ? 13.848 16.214 -16.646 1.00 47.22 75 ILE A O 1
ATOM 549 N N . ASP A 1 76 ? 12.761 15.882 -14.717 1.00 49.50 76 ASP A N 1
ATOM 550 C CA . ASP A 1 76 ? 13.110 14.450 -14.595 1.00 49.50 76 ASP A CA 1
ATOM 551 C C . ASP A 1 76 ? 12.486 13.602 -15.718 1.00 49.50 76 ASP A C 1
ATOM 553 O O . ASP A 1 76 ? 12.989 12.536 -16.064 1.00 49.50 76 ASP A O 1
ATOM 557 N N . PHE A 1 77 ? 11.409 14.102 -16.334 1.00 46.75 77 PHE A N 1
ATOM 558 C CA . PHE A 1 77 ? 10.759 13.487 -17.494 1.00 46.75 77 PHE A CA 1
ATOM 559 C C . PHE A 1 77 ? 11.554 13.682 -18.802 1.00 46.75 77 PHE A C 1
ATOM 561 O O . PHE A 1 77 ? 11.345 12.946 -19.768 1.00 46.75 77 PHE A O 1
ATOM 568 N N . LEU A 1 78 ? 12.452 14.677 -18.846 1.00 48.47 78 LEU A N 1
ATOM 569 C CA . LEU A 1 78 ? 13.281 15.027 -20.008 1.00 48.47 78 LEU A CA 1
ATOM 570 C C . LEU A 1 78 ? 14.723 14.501 -19.904 1.00 48.47 78 LEU A C 1
ATOM 572 O O . LEU A 1 78 ? 15.427 14.464 -20.917 1.00 48.47 78 LEU A O 1
ATOM 576 N N . GLU A 1 79 ? 15.170 14.050 -18.728 1.00 43.25 79 GLU A N 1
ATOM 577 C CA . GLU A 1 79 ? 16.465 13.381 -18.593 1.00 43.25 79 GLU A CA 1
ATOM 578 C C . GLU A 1 79 ? 16.408 11.946 -19.144 1.00 43.25 79 GLU A C 1
ATOM 580 O O . GLU A 1 79 ? 16.017 10.984 -18.481 1.00 43.25 79 GLU A O 1
ATOM 585 N N . LYS A 1 80 ? 16.887 11.771 -20.383 1.00 41.88 80 LYS A N 1
ATOM 586 C CA . LYS A 1 80 ? 17.364 10.465 -20.859 1.00 41.88 80 LYS A CA 1
ATOM 587 C C . LYS A 1 80 ? 18.501 10.005 -19.946 1.00 41.88 80 LYS A C 1
ATOM 589 O O . LYS A 1 80 ? 19.609 10.520 -20.063 1.00 41.88 80 LYS A O 1
ATOM 594 N N . GLY A 1 81 ? 18.271 8.998 -19.103 1.00 43.22 81 GLY A N 1
ATOM 595 C CA . GLY A 1 81 ? 19.404 8.398 -18.392 1.00 43.22 81 GLY A CA 1
ATOM 596 C C . GLY A 1 81 ? 19.154 7.441 -17.235 1.00 43.22 81 GLY A C 1
ATOM 597 O O . GLY A 1 81 ? 20.127 6.840 -16.786 1.00 43.22 81 GLY A O 1
ATOM 598 N N . ARG A 1 82 ? 17.924 7.237 -16.744 1.00 48.16 82 ARG A N 1
ATOM 599 C CA . ARG A 1 82 ? 17.695 6.239 -15.681 1.00 48.16 82 ARG A CA 1
ATOM 600 C C . ARG A 1 82 ? 17.152 4.917 -16.233 1.00 48.16 82 ARG A C 1
ATOM 602 O O . ARG A 1 82 ? 16.084 4.921 -16.84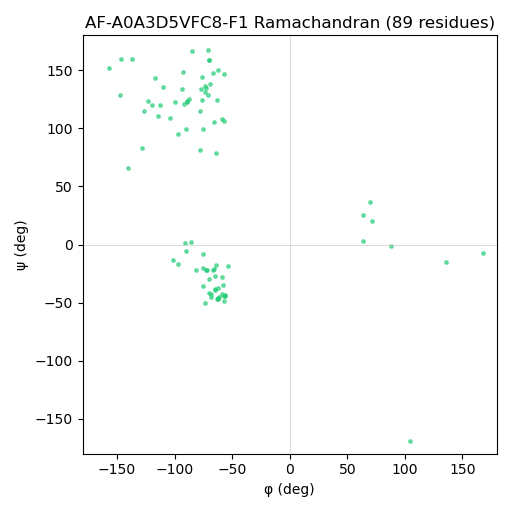5 1.00 48.16 82 ARG A O 1
ATOM 609 N N . PRO A 1 83 ? 17.823 3.773 -15.993 1.00 43.62 83 PRO A N 1
ATOM 610 C CA . PRO A 1 83 ? 17.234 2.467 -16.259 1.00 43.62 83 PRO A CA 1
ATOM 611 C C . PRO A 1 83 ? 16.056 2.271 -15.296 1.00 43.62 83 PRO A C 1
ATOM 613 O O . PRO A 1 83 ? 16.256 2.076 -14.101 1.00 43.62 83 PRO A O 1
ATOM 616 N N . GLY A 1 84 ? 14.829 2.389 -15.808 1.00 53.28 84 GLY A N 1
ATOM 617 C CA . GLY A 1 84 ? 13.608 2.120 -15.041 1.00 53.28 84 GLY A CA 1
ATOM 618 C C . GLY A 1 84 ? 12.471 3.131 -15.200 1.00 53.28 84 GLY A C 1
ATOM 619 O O . GLY A 1 84 ? 11.347 2.786 -14.866 1.00 53.28 84 GLY A O 1
ATOM 620 N N . MET A 1 85 ? 12.709 4.331 -15.745 1.00 48.59 85 MET A N 1
ATOM 621 C CA . MET A 1 85 ? 11.627 5.279 -16.057 1.00 48.59 85 MET A CA 1
ATOM 622 C C . MET A 1 85 ? 11.242 5.170 -17.534 1.00 48.59 85 MET A C 1
ATOM 624 O O . MET A 1 85 ? 11.873 5.762 -18.409 1.00 48.59 85 MET A O 1
ATOM 628 N N . GLY A 1 86 ? 10.213 4.370 -17.813 1.00 46.44 86 GLY A N 1
ATOM 629 C CA . GLY A 1 86 ? 9.495 4.441 -19.082 1.00 46.44 86 GLY A CA 1
ATOM 630 C C . GLY A 1 86 ? 8.632 5.700 -19.102 1.00 46.44 86 GLY A C 1
ATOM 631 O O . GLY A 1 86 ? 7.979 6.011 -18.112 1.00 46.44 86 GLY A O 1
ATOM 632 N N . SER A 1 87 ? 8.648 6.446 -20.206 1.00 41.53 87 SER A N 1
ATOM 633 C CA . SER A 1 87 ? 7.789 7.616 -20.401 1.00 41.53 87 SER A CA 1
ATOM 634 C C . SER A 1 87 ? 6.314 7.227 -20.249 1.00 41.53 87 SER A C 1
ATOM 636 O O . SER A 1 87 ? 5.745 6.587 -21.131 1.00 41.53 87 SER A O 1
ATOM 638 N N . THR A 1 88 ? 5.693 7.610 -19.136 1.00 45.47 88 THR A N 1
ATOM 639 C CA . THR A 1 88 ? 4.275 7.340 -18.875 1.00 45.47 88 THR A CA 1
ATOM 640 C C . THR A 1 88 ? 3.428 8.486 -19.414 1.00 45.47 88 THR A C 1
ATOM 642 O O . THR A 1 88 ? 3.289 9.527 -18.778 1.00 45.47 88 THR A O 1
ATOM 645 N N . PHE A 1 89 ? 2.850 8.302 -20.599 1.00 38.16 89 PHE A N 1
ATOM 646 C CA . PHE A 1 89 ? 1.752 9.150 -21.056 1.00 38.16 89 PHE A CA 1
ATOM 647 C C . PHE A 1 89 ? 0.468 8.708 -20.349 1.00 38.16 89 PHE A C 1
ATOM 649 O O . PHE A 1 89 ? 0.000 7.590 -20.551 1.00 38.16 89 PHE A O 1
ATOM 656 N N . LEU A 1 90 ? -0.085 9.582 -19.510 1.00 40.84 90 LEU A N 1
ATOM 657 C CA . LEU A 1 90 ? -1.446 9.458 -18.992 1.00 40.84 90 LEU A CA 1
ATOM 658 C C . LEU A 1 90 ? -2.369 10.184 -19.977 1.00 40.84 90 LEU A C 1
ATOM 660 O O . LEU A 1 90 ? -2.134 11.358 -20.268 1.00 40.84 90 LEU A O 1
ATOM 664 N N . THR A 1 91 ? -3.359 9.474 -20.519 1.00 35.34 91 THR A N 1
ATOM 665 C CA . THR A 1 91 ? -4.459 10.056 -21.311 1.00 35.34 91 THR A CA 1
ATO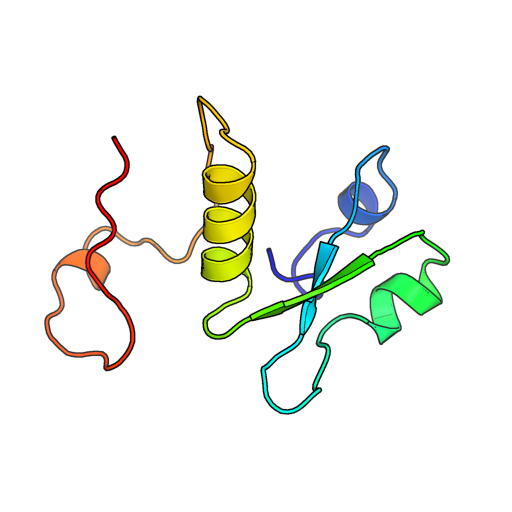M 666 C C . THR A 1 91 ? -5.741 9.913 -20.519 1.00 35.34 91 THR A C 1
ATOM 668 O O . THR A 1 91 ? -5.853 8.872 -19.832 1.00 35.34 91 THR A O 1
#